Protein AF-A0AA90QW74-F1 (afdb_monomer_lite)

Sequence (92 aa):
MAKHAMWVPGYVAQVEFPGNTRLRLVNGVAWTDVTGLRRGNGTIFRGVAGQNNWFHFAIPTPVIVADKRARLDRVFVFYNAAAGARRSGSSL

Secondary structure (DSSP, 8-state):
---------GGG-EESSTTSSSB--STT-TT--EEEEEETTEEEE-BPTT----EE------SEETTEE-------------TT--------

pLDDT: mean 86.63, std 8.56, range [43.06, 92.94]

Structure (mmCIF, N/CA/C/O backbone):
data_AF-A0AA90QW74-F1
#
_entry.id   AF-A0AA90QW74-F1
#
loop_
_atom_site.group_PDB
_atom_site.id
_atom_site.type_symbol
_atom_site.label_atom_id
_atom_site.label_alt_id
_atom_site.label_comp_id
_atom_site.label_asym_id
_atom_site.label_entity_id
_atom_site.label_seq_id
_atom_site.pdbx_PDB_ins_code
_atom_site.Cartn_x
_atom_site.Cartn_y
_atom_site.Cartn_z
_atom_site.occupancy
_atom_site.B_iso_or_equiv
_atom_site.auth_seq_id
_atom_site.auth_comp_id
_atom_site.auth_asym_id
_atom_site.auth_atom_id
_atom_site.pdbx_PDB_model_num
ATOM 1 N N . MET A 1 1 ? -9.932 -14.422 26.128 1.00 64.75 1 MET A N 1
ATOM 2 C CA . MET A 1 1 ? -10.354 -13.030 25.839 1.00 64.75 1 MET A CA 1
ATOM 3 C C . MET A 1 1 ? -10.938 -12.986 24.437 1.00 64.75 1 MET A C 1
ATOM 5 O O . MET A 1 1 ? -10.400 -13.671 23.575 1.00 64.75 1 MET A O 1
ATOM 9 N N . ALA A 1 2 ? -12.021 -12.240 24.211 1.00 74.25 2 ALA A N 1
ATOM 10 C CA . ALA A 1 2 ? -12.571 -12.065 22.867 1.00 74.25 2 ALA A CA 1
ATOM 11 C C . ALA A 1 2 ? -11.566 -11.301 21.988 1.00 74.25 2 ALA A C 1
ATOM 13 O O . ALA A 1 2 ? -10.968 -10.327 22.447 1.00 74.25 2 ALA A O 1
ATOM 14 N N . LYS A 1 3 ? -11.351 -11.764 20.753 1.00 86.31 3 LYS A N 1
ATOM 15 C CA . LYS A 1 3 ? -10.540 -11.058 19.755 1.00 86.31 3 LYS A CA 1
ATOM 16 C C . LYS A 1 3 ? -11.460 -10.231 18.863 1.00 86.31 3 LYS A C 1
ATOM 18 O O . LYS A 1 3 ? -12.546 -10.685 18.519 1.00 86.31 3 LYS A O 1
ATOM 23 N N . HIS A 1 4 ? -11.011 -9.040 18.489 1.00 88.88 4 HIS A N 1
ATOM 24 C CA . HIS A 1 4 ? -11.709 -8.149 17.571 1.00 88.88 4 HIS A CA 1
ATOM 25 C C . HIS A 1 4 ? -10.808 -7.878 16.367 1.00 88.88 4 HIS A C 1
ATOM 27 O O . HIS A 1 4 ? -9.601 -7.698 16.531 1.00 88.88 4 HIS A O 1
ATOM 33 N N . ALA A 1 5 ? -11.389 -7.876 15.172 1.00 90.31 5 ALA A N 1
ATOM 34 C CA . ALA A 1 5 ? -10.689 -7.579 13.932 1.00 90.31 5 ALA A CA 1
ATOM 35 C C . ALA A 1 5 ? -11.337 -6.366 13.264 1.00 90.31 5 ALA A C 1
ATOM 37 O O . ALA A 1 5 ? -12.560 -6.247 13.243 1.00 90.31 5 ALA A O 1
ATOM 38 N N . MET A 1 6 ? -10.503 -5.497 12.700 1.00 90.06 6 MET A N 1
ATOM 39 C CA . MET A 1 6 ? -10.923 -4.337 11.920 1.00 90.06 6 MET A CA 1
ATOM 40 C C . MET A 1 6 ? -10.255 -4.387 10.552 1.00 90.06 6 MET A C 1
ATOM 42 O O . MET A 1 6 ? -9.135 -4.883 10.418 1.00 90.06 6 MET A O 1
ATOM 46 N N . TRP A 1 7 ? -10.947 -3.861 9.547 1.00 89.50 7 TRP A N 1
ATOM 47 C CA . TRP A 1 7 ? -10.474 -3.838 8.170 1.00 89.50 7 TRP A CA 1
ATOM 48 C C . TRP A 1 7 ? -10.199 -2.409 7.736 1.00 89.50 7 TRP A C 1
ATOM 50 O O . TRP A 1 7 ? -11.043 -1.528 7.888 1.00 89.50 7 TRP A O 1
ATOM 60 N N . VAL A 1 8 ? -9.015 -2.200 7.172 1.00 89.94 8 VAL A N 1
ATOM 61 C CA . VAL A 1 8 ? -8.625 -0.940 6.548 1.00 89.94 8 VAL A CA 1
ATOM 62 C C . VAL A 1 8 ? -8.646 -1.156 5.037 1.00 89.94 8 VAL A C 1
ATOM 64 O O . VAL A 1 8 ? -7.983 -2.082 4.561 1.00 89.94 8 VAL A O 1
ATOM 67 N N . PRO A 1 9 ? -9.398 -0.352 4.265 1.00 91.31 9 PRO A N 1
ATOM 68 C CA . PRO A 1 9 ? -9.426 -0.489 2.816 1.00 91.31 9 PRO A CA 1
ATOM 69 C C . PRO A 1 9 ? -8.038 -0.280 2.213 1.00 91.31 9 PRO A C 1
ATOM 71 O O . PRO A 1 9 ? -7.354 0.683 2.547 1.00 91.31 9 PRO A O 1
ATOM 74 N N . GLY A 1 10 ? -7.630 -1.124 1.266 1.00 89.62 10 GLY A N 1
ATOM 75 C CA . GLY A 1 10 ? -6.285 -1.035 0.690 1.00 89.62 10 GLY A CA 1
ATOM 76 C C . GLY A 1 10 ? -6.020 0.271 -0.072 1.00 89.62 10 GLY A C 1
ATOM 77 O O . GLY A 1 10 ? -4.863 0.642 -0.262 1.00 89.62 10 GLY A O 1
ATOM 78 N N . TYR A 1 11 ? -7.067 1.001 -0.483 1.00 90.75 11 TYR A N 1
ATOM 79 C CA . TYR A 1 11 ? -6.886 2.268 -1.191 1.00 90.75 11 TYR A CA 1
ATOM 80 C C . TYR A 1 11 ? -6.290 3.392 -0.339 1.00 90.75 11 TYR A C 1
ATOM 82 O O . TYR A 1 11 ? -5.781 4.361 -0.905 1.00 90.75 11 TYR A O 1
ATOM 90 N N . VAL A 1 12 ? -6.348 3.280 0.993 1.00 91.06 12 VAL A N 1
ATOM 91 C CA . VAL A 1 12 ? -5.793 4.295 1.903 1.00 91.06 12 VAL A CA 1
ATOM 92 C C . VAL A 1 12 ? -4.275 4.193 2.040 1.00 91.06 12 VAL A C 1
ATOM 94 O O . VAL A 1 12 ? -3.680 5.015 2.728 1.00 91.06 12 VAL A O 1
ATOM 97 N N . ALA A 1 13 ? -3.647 3.196 1.403 1.00 91.94 13 ALA A N 1
ATOM 98 C CA . ALA A 1 13 ? -2.199 3.063 1.367 1.00 91.94 13 ALA A CA 1
ATOM 99 C C . ALA A 1 13 ? -1.555 4.345 0.819 1.00 91.94 13 ALA A C 1
ATOM 101 O O . ALA A 1 13 ? -1.874 4.787 -0.290 1.00 91.94 13 ALA A O 1
ATOM 102 N N . GLN A 1 14 ? -0.618 4.908 1.576 1.00 91.75 14 GLN A N 1
ATOM 103 C CA . GLN A 1 14 ? 0.174 6.066 1.168 1.00 91.75 14 GLN A CA 1
ATOM 104 C C . GLN A 1 14 ? 1.634 5.664 1.023 1.00 91.75 14 GLN A C 1
ATOM 106 O O . GLN A 1 14 ? 2.175 4.982 1.884 1.00 91.75 14 GLN A O 1
ATOM 111 N N . VAL A 1 15 ? 2.288 6.079 -0.056 1.00 92.62 15 VAL A N 1
ATOM 112 C CA . VAL A 1 15 ? 3.747 5.964 -0.146 1.00 92.62 15 VAL A CA 1
ATOM 113 C C . VAL A 1 15 ? 4.387 7.113 0.641 1.00 92.62 15 VAL A C 1
ATOM 115 O O . VAL A 1 15 ? 3.874 8.225 0.612 1.00 92.62 15 VAL A O 1
ATOM 118 N N . GLU A 1 16 ? 5.504 6.853 1.319 1.00 92.94 16 GLU A N 1
ATOM 119 C CA . GLU A 1 16 ? 6.289 7.846 2.082 1.00 92.94 16 GLU A CA 1
ATOM 120 C C . GLU A 1 16 ? 6.645 9.095 1.261 1.00 92.94 16 GLU A C 1
ATOM 122 O O . GLU A 1 16 ? 6.507 10.223 1.718 1.00 92.94 16 GLU A O 1
ATOM 127 N N . PHE A 1 17 ? 7.091 8.884 0.022 1.00 90.75 17 PHE A N 1
ATOM 128 C CA . PH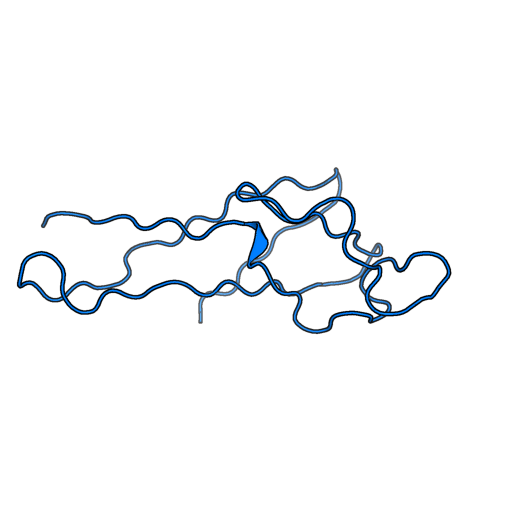E A 1 17 ? 7.560 9.940 -0.870 1.00 90.75 17 PHE A CA 1
ATOM 129 C C . PHE A 1 17 ? 6.819 9.852 -2.211 1.00 90.75 17 PHE A C 1
ATOM 131 O O . PHE A 1 17 ? 7.344 9.278 -3.170 1.00 90.75 17 PHE A O 1
ATOM 138 N N . PRO A 1 18 ? 5.583 10.356 -2.290 1.00 88.75 18 PRO A N 1
ATOM 139 C CA . PRO A 1 18 ? 4.800 10.311 -3.519 1.00 88.75 18 PRO A CA 1
ATOM 140 C C . PRO A 1 18 ? 5.378 11.242 -4.595 1.00 88.75 18 PRO A C 1
ATOM 142 O O . PRO A 1 18 ? 6.010 12.253 -4.291 1.00 88.75 18 PRO A O 1
ATOM 145 N N . GLY A 1 19 ? 5.200 10.880 -5.870 1.00 88.25 19 GLY A N 1
ATOM 146 C CA . GLY A 1 19 ? 5.722 11.652 -7.002 1.00 88.25 19 GLY A CA 1
ATOM 147 C C . GLY A 1 19 ? 7.249 11.707 -7.132 1.00 88.25 19 GLY A C 1
ATOM 148 O O . GLY A 1 19 ? 7.755 12.508 -7.916 1.00 88.25 19 GLY A O 1
ATOM 149 N N . ASN A 1 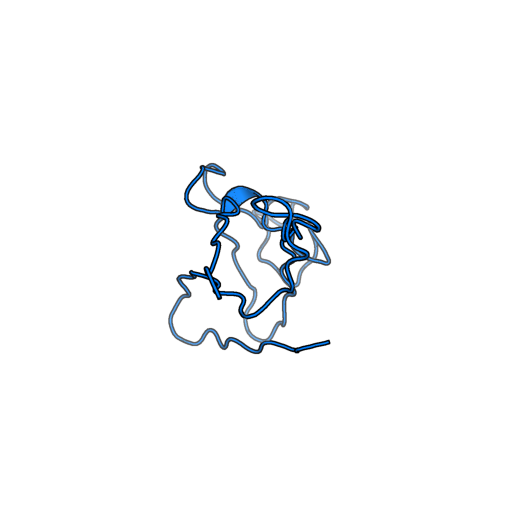20 ? 7.985 10.867 -6.401 1.00 87.94 20 ASN A N 1
ATOM 150 C CA . ASN A 1 20 ? 9.434 10.737 -6.542 1.00 87.94 20 ASN A CA 1
ATOM 151 C C . ASN A 1 20 ? 9.830 9.786 -7.693 1.00 87.94 20 ASN A C 1
ATOM 153 O O . ASN A 1 20 ? 8.987 9.208 -8.375 1.00 87.94 20 ASN A O 1
ATOM 157 N N . THR A 1 21 ? 11.137 9.574 -7.872 1.00 89.38 21 THR A N 1
ATOM 158 C CA . THR A 1 21 ? 11.705 8.648 -8.870 1.00 89.38 21 THR A CA 1
ATOM 159 C C . THR A 1 21 ? 11.968 7.230 -8.341 1.00 89.38 21 THR A C 1
ATOM 161 O O . THR A 1 21 ? 12.493 6.390 -9.072 1.00 89.38 21 THR A O 1
ATOM 164 N N . ARG A 1 22 ? 11.611 6.928 -7.083 1.00 90.81 22 ARG A N 1
ATOM 165 C CA . ARG A 1 22 ? 11.654 5.558 -6.523 1.00 90.81 22 ARG A CA 1
ATOM 166 C C . ARG A 1 22 ? 10.451 4.723 -6.959 1.00 90.81 22 ARG A C 1
ATOM 168 O O . ARG A 1 22 ? 10.514 3.487 -6.963 1.00 90.81 22 ARG A O 1
ATOM 175 N N . LEU A 1 23 ? 9.377 5.400 -7.354 1.00 92.88 23 LEU A N 1
ATOM 176 C CA . LEU A 1 23 ? 8.267 4.839 -8.104 1.00 92.88 23 LEU A CA 1
ATOM 177 C C . LEU A 1 23 ? 8.331 5.283 -9.574 1.00 92.88 23 LEU A C 1
ATOM 179 O O . LEU A 1 23 ? 8.940 6.288 -9.935 1.00 92.88 23 LEU A O 1
ATOM 183 N N . ARG A 1 24 ? 7.716 4.493 -10.453 1.00 92.25 24 ARG A N 1
ATOM 184 C CA . ARG A 1 24 ? 7.672 4.735 -11.891 1.00 92.25 24 ARG A CA 1
ATOM 185 C C . ARG A 1 24 ? 6.546 5.704 -12.212 1.00 92.25 24 ARG A C 1
ATOM 187 O O . ARG A 1 24 ? 5.375 5.325 -12.230 1.00 92.25 24 ARG A O 1
ATOM 194 N N . LEU A 1 25 ? 6.937 6.922 -12.551 1.00 90.50 25 LEU A N 1
ATOM 195 C CA . LEU A 1 25 ? 6.064 7.957 -13.092 1.00 90.50 25 LEU A CA 1
ATOM 196 C C . LEU A 1 25 ? 5.675 7.648 -14.552 1.00 90.50 25 LEU A C 1
ATOM 198 O O . LEU A 1 25 ? 6.417 7.004 -15.299 1.00 90.50 25 LEU A O 1
ATOM 202 N N . VAL A 1 26 ? 4.497 8.099 -14.979 1.00 88.31 26 VAL A N 1
ATOM 203 C CA . VAL A 1 26 ? 4.100 8.187 -16.392 1.00 88.31 26 VAL A CA 1
ATOM 204 C C . VAL A 1 26 ? 4.781 9.412 -16.999 1.00 88.31 26 VAL A C 1
ATOM 206 O O . VAL A 1 26 ? 4.548 10.527 -16.547 1.00 88.31 26 VAL A O 1
ATOM 209 N N . ASN A 1 27 ? 5.616 9.213 -18.022 1.00 89.94 27 ASN A N 1
ATOM 210 C CA . ASN A 1 27 ? 6.268 10.292 -18.779 1.00 89.94 27 ASN A CA 1
ATOM 211 C C . ASN A 1 27 ? 6.999 11.335 -17.903 1.00 89.94 27 ASN A C 1
ATOM 213 O O . ASN A 1 27 ? 7.037 12.511 -18.242 1.00 89.94 27 ASN A O 1
ATOM 217 N N . GLY A 1 28 ? 7.544 10.917 -16.753 1.00 87.50 28 GLY A N 1
ATOM 218 C CA . GLY A 1 28 ? 8.243 11.807 -15.816 1.00 87.50 28 GLY A CA 1
ATOM 219 C C . GLY A 1 28 ? 7.345 12.767 -15.023 1.00 87.50 28 GLY A C 1
ATOM 220 O O . GLY A 1 28 ? 7.862 13.586 -14.270 1.00 87.50 28 GLY A O 1
ATOM 221 N N . VAL A 1 29 ? 6.019 12.673 -15.150 1.00 89.44 29 VAL A N 1
ATOM 222 C CA . VAL A 1 29 ? 5.075 13.561 -14.457 1.00 89.44 29 VAL A CA 1
ATOM 223 C C . VAL A 1 29 ? 4.910 13.118 -13.004 1.00 89.44 29 VAL A C 1
ATOM 225 O O . VAL A 1 29 ? 4.529 11.977 -12.740 1.00 89.44 29 VAL A O 1
ATOM 228 N N . ALA A 1 30 ? 5.173 14.008 -12.047 1.00 89.31 30 ALA A N 1
ATOM 229 C CA . ALA A 1 30 ? 5.010 13.713 -10.623 1.00 89.31 30 ALA A CA 1
ATOM 230 C C . ALA A 1 30 ? 3.578 13.241 -10.289 1.00 89.31 30 ALA A C 1
ATOM 232 O O . ALA A 1 30 ? 2.616 13.623 -10.953 1.00 89.31 30 ALA A O 1
ATOM 233 N N . TRP A 1 31 ? 3.442 12.419 -9.244 1.00 88.69 31 TRP A N 1
ATOM 234 C CA . TRP A 1 31 ? 2.168 11.890 -8.717 1.00 88.69 31 TRP A CA 1
ATOM 235 C C . TRP A 1 31 ? 1.412 10.916 -9.634 1.00 88.69 31 TRP A C 1
ATOM 237 O O . TRP A 1 31 ? 0.263 10.562 -9.371 1.00 88.69 31 TRP A O 1
ATOM 247 N N . THR A 1 32 ? 2.063 10.444 -10.698 1.00 90.31 32 THR A N 1
ATOM 248 C CA . THR A 1 32 ? 1.530 9.426 -11.623 1.00 90.31 32 THR A CA 1
ATOM 249 C C . THR A 1 32 ? 2.105 8.024 -11.359 1.00 90.31 32 THR A C 1
ATOM 251 O O . THR A 1 32 ? 2.048 7.118 -12.197 1.00 90.31 32 THR A O 1
ATOM 254 N N . ASP A 1 33 ? 2.699 7.833 -10.183 1.00 90.62 33 ASP A N 1
ATOM 255 C CA . ASP A 1 33 ? 3.249 6.566 -9.698 1.00 90.62 33 ASP A CA 1
ATOM 256 C C . ASP A 1 33 ? 2.177 5.515 -9.361 1.00 90.62 33 ASP A C 1
ATOM 258 O O . ASP A 1 33 ? 2.426 4.304 -9.443 1.00 90.62 33 ASP A O 1
ATOM 262 N N . VAL A 1 34 ? 0.968 5.979 -9.049 1.00 89.88 34 VAL A N 1
ATOM 263 C CA . VAL A 1 34 ? -0.217 5.146 -8.839 1.00 89.88 34 VAL A CA 1
ATOM 264 C C . VAL A 1 34 ? -0.935 4.905 -10.160 1.00 89.88 34 VAL A C 1
ATOM 266 O O . VAL A 1 34 ? -1.109 5.817 -10.963 1.00 89.88 34 VAL A O 1
ATOM 269 N N . THR A 1 35 ? -1.382 3.670 -10.381 1.00 86.31 35 THR A N 1
ATOM 270 C CA . THR A 1 35 ? -2.098 3.281 -11.605 1.00 86.31 35 THR A CA 1
ATOM 271 C C . THR A 1 35 ? -3.443 2.637 -11.313 1.00 86.31 35 THR A C 1
ATOM 273 O O . THR A 1 35 ? -3.630 1.989 -10.284 1.00 86.31 35 THR A O 1
ATOM 276 N N . GLY A 1 36 ? -4.377 2.803 -12.253 1.00 84.44 36 GLY A N 1
ATOM 277 C CA . GLY A 1 36 ? -5.751 2.335 -12.108 1.00 84.44 36 GLY A CA 1
ATOM 278 C C . GLY A 1 36 ? -6.568 3.162 -11.112 1.00 84.44 36 GLY A C 1
ATOM 279 O O . GLY A 1 36 ? -6.098 4.140 -10.532 1.00 84.44 36 GLY A O 1
ATOM 280 N N . LEU A 1 37 ? -7.826 2.764 -10.926 1.00 82.94 37 LEU A N 1
ATOM 281 C CA . LEU A 1 37 ? -8.716 3.401 -9.962 1.00 82.94 37 LEU A CA 1
ATOM 282 C C . LEU A 1 37 ? -8.431 2.876 -8.551 1.00 82.94 37 LEU A C 1
ATOM 284 O O . LEU A 1 37 ? -8.443 1.663 -8.325 1.00 82.94 37 LEU A O 1
ATOM 288 N N . ARG A 1 38 ? -8.254 3.792 -7.595 1.00 84.25 38 ARG A N 1
ATOM 289 C CA . ARG A 1 38 ? -8.259 3.481 -6.161 1.00 84.25 38 ARG A CA 1
ATOM 290 C C . ARG A 1 38 ? -9.647 2.974 -5.768 1.00 84.25 38 ARG A C 1
ATOM 292 O O . ARG A 1 38 ? -10.616 3.725 -5.820 1.00 84.25 38 ARG A O 1
ATOM 299 N N . ARG A 1 39 ? -9.754 1.695 -5.413 1.00 81.12 39 ARG A N 1
ATOM 300 C CA . ARG A 1 39 ? -11.023 1.040 -5.048 1.00 81.12 39 ARG A CA 1
ATOM 301 C C . ARG A 1 39 ? -10.879 0.350 -3.701 1.00 81.12 39 ARG A C 1
ATOM 303 O O . ARG A 1 39 ? -9.767 0.049 -3.289 1.00 81.12 39 ARG A O 1
ATOM 310 N N . GLY A 1 40 ? -11.999 0.064 -3.032 1.00 78.31 40 GLY A N 1
ATOM 311 C CA . GLY A 1 40 ? -12.055 -0.578 -1.704 1.00 78.31 40 GLY A CA 1
ATOM 312 C C . GLY A 1 40 ? -11.030 -1.700 -1.470 1.00 78.31 40 GLY A C 1
ATOM 313 O O . GLY A 1 40 ? -10.464 -1.812 -0.385 1.00 78.31 40 GLY A O 1
ATOM 314 N N . ASN A 1 41 ? -10.741 -2.485 -2.509 1.00 78.06 41 ASN A N 1
ATOM 315 C CA . ASN A 1 41 ? -9.825 -3.620 -2.478 1.00 78.06 41 ASN A CA 1
ATOM 316 C C . ASN A 1 41 ? -8.322 -3.286 -2.590 1.00 78.06 41 ASN A C 1
ATOM 318 O O . ASN A 1 41 ? -7.517 -4.171 -2.312 1.00 78.06 41 ASN A O 1
ATOM 322 N N . GLY A 1 42 ? -7.906 -2.074 -2.981 1.00 88.19 42 GLY A N 1
ATOM 323 C CA . GLY A 1 42 ? -6.481 -1.739 -3.080 1.00 88.19 42 GLY A CA 1
ATOM 324 C C . GLY A 1 42 ? -6.104 -0.512 -3.916 1.00 88.19 42 GLY A C 1
ATOM 325 O O . GLY A 1 42 ? -6.932 0.124 -4.570 1.00 88.19 42 GLY A O 1
ATOM 326 N N . THR A 1 43 ? -4.796 -0.237 -3.913 1.00 91.50 43 THR A N 1
ATOM 327 C CA . THR A 1 43 ? -4.090 0.710 -4.792 1.00 91.50 43 THR A CA 1
ATOM 328 C C . THR A 1 43 ? -2.933 -0.019 -5.478 1.00 91.50 43 THR A C 1
ATOM 330 O O . THR A 1 43 ? -2.255 -0.824 -4.840 1.00 91.50 43 THR A O 1
ATOM 333 N N . ILE A 1 44 ? -2.683 0.265 -6.762 1.00 91.69 44 ILE A N 1
ATOM 334 C CA . ILE A 1 44 ? -1.549 -0.297 -7.512 1.00 91.69 44 ILE A CA 1
ATOM 335 C C . ILE A 1 44 ? -0.458 0.764 -7.646 1.00 91.69 44 ILE A C 1
ATOM 337 O O . ILE A 1 44 ? -0.682 1.819 -8.240 1.00 91.69 44 ILE A O 1
ATOM 341 N N . PHE A 1 45 ? 0.737 0.447 -7.155 1.00 92.06 45 PHE A N 1
ATOM 342 C CA . PHE A 1 45 ? 1.938 1.266 -7.301 1.00 92.06 45 PHE A CA 1
ATOM 343 C C . PHE A 1 45 ? 2.915 0.587 -8.256 1.00 92.06 45 PHE A C 1
ATOM 345 O O . PHE A 1 45 ? 3.070 -0.636 -8.230 1.00 92.06 45 PHE A O 1
ATOM 352 N N . ARG A 1 46 ? 3.614 1.371 -9.077 1.00 91.25 46 ARG A N 1
ATOM 353 C CA . ARG A 1 46 ? 4.694 0.854 -9.925 1.00 91.25 46 ARG A CA 1
ATOM 354 C C . ARG A 1 46 ? 6.035 1.224 -9.311 1.00 91.25 46 ARG A C 1
ATOM 356 O O . ARG A 1 46 ? 6.395 2.391 -9.309 1.00 91.25 46 ARG A O 1
ATOM 363 N N . GLY A 1 47 ? 6.773 0.246 -8.797 1.00 90.94 47 GLY A N 1
ATOM 364 C CA . GLY A 1 47 ? 8.129 0.464 -8.285 1.00 90.94 47 GLY A CA 1
ATOM 365 C C . GLY A 1 47 ? 9.176 0.583 -9.396 1.00 90.94 47 GLY A C 1
ATOM 366 O O . GLY A 1 47 ? 8.975 0.082 -10.505 1.00 90.94 47 GLY A O 1
ATOM 367 N N . VAL A 1 48 ? 10.306 1.216 -9.085 1.00 91.06 48 VAL A N 1
ATOM 368 C CA . VAL A 1 48 ? 11.536 1.144 -9.891 1.00 91.06 48 VAL A CA 1
ATOM 369 C C . VAL A 1 48 ? 12.437 0.037 -9.335 1.00 91.06 48 VAL A C 1
ATOM 371 O O . VAL A 1 48 ? 12.518 -0.162 -8.123 1.00 91.06 48 VAL A O 1
ATOM 374 N N . ALA A 1 49 ? 13.105 -0.711 -10.215 1.00 90.50 49 ALA A N 1
ATOM 375 C CA . ALA A 1 49 ? 14.007 -1.786 -9.807 1.00 90.50 49 ALA A CA 1
ATOM 376 C C . ALA A 1 49 ? 15.171 -1.252 -8.950 1.00 90.50 49 ALA A C 1
ATOM 378 O O . ALA A 1 49 ? 15.697 -0.170 -9.205 1.00 90.50 49 ALA A O 1
ATOM 379 N N . GLY A 1 50 ? 15.569 -2.013 -7.926 1.00 91.25 50 GLY A N 1
ATOM 380 C CA . GLY A 1 50 ? 16.646 -1.625 -7.006 1.00 91.25 50 GLY A CA 1
ATOM 381 C C . GLY A 1 50 ? 16.281 -0.517 -6.010 1.00 91.25 50 GLY A C 1
ATOM 382 O O . GLY A 1 50 ? 17.156 -0.053 -5.286 1.00 91.25 50 GLY A O 1
ATOM 383 N N . GLN A 1 51 ? 15.014 -0.093 -5.953 1.00 91.62 51 GLN A N 1
ATOM 384 C CA . GLN A 1 51 ? 14.542 0.931 -5.021 1.00 91.62 51 GLN A CA 1
ATOM 385 C C . GLN A 1 51 ? 13.714 0.335 -3.884 1.00 91.62 51 GLN A C 1
ATOM 387 O O . GLN A 1 51 ? 12.956 -0.617 -4.072 1.00 91.62 51 GLN A O 1
ATOM 392 N N . ASN A 1 52 ? 13.813 0.965 -2.713 1.00 91.25 52 ASN A N 1
ATOM 393 C CA . ASN A 1 52 ? 12.975 0.665 -1.559 1.00 91.25 52 ASN A CA 1
ATOM 394 C C . ASN A 1 52 ? 11.878 1.721 -1.427 1.00 91.25 52 ASN A C 1
ATOM 396 O O . ASN A 1 52 ? 12.148 2.922 -1.492 1.00 91.25 52 ASN A O 1
ATOM 400 N N . ASN A 1 53 ? 10.647 1.266 -1.206 1.00 91.38 53 ASN A N 1
ATOM 401 C CA . ASN A 1 53 ? 9.487 2.126 -1.011 1.00 91.38 53 ASN A CA 1
ATOM 402 C C . ASN A 1 53 ? 8.782 1.743 0.287 1.00 91.38 53 ASN A C 1
ATOM 404 O O . ASN A 1 53 ? 8.642 0.562 0.600 1.00 91.38 53 ASN A O 1
ATOM 408 N N . TRP A 1 54 ? 8.358 2.760 1.027 1.00 92.81 54 TRP A N 1
ATOM 409 C CA . TRP A 1 54 ? 7.656 2.614 2.295 1.00 92.81 54 TRP A CA 1
ATOM 410 C C . TRP A 1 54 ? 6.187 2.934 2.072 1.00 92.81 54 TRP A C 1
ATOM 412 O O . TRP A 1 54 ? 5.864 3.946 1.447 1.00 92.81 54 TRP A O 1
ATOM 422 N N . PHE A 1 55 ? 5.321 2.047 2.554 1.00 92.00 55 PHE A N 1
ATOM 423 C CA . PHE A 1 55 ? 3.875 2.167 2.428 1.00 92.00 55 PHE A CA 1
ATOM 424 C C . PHE A 1 55 ? 3.249 2.244 3.815 1.00 92.00 55 PHE A C 1
ATOM 426 O O . PHE A 1 55 ? 3.438 1.355 4.645 1.00 92.00 55 PHE A O 1
ATOM 433 N N . HIS A 1 56 ? 2.481 3.300 4.030 1.00 92.38 56 HIS A N 1
ATOM 434 C CA . HIS A 1 56 ? 1.830 3.649 5.279 1.00 92.38 56 HIS A CA 1
ATOM 435 C C . HIS A 1 56 ? 0.351 3.306 5.222 1.00 92.38 56 HIS A C 1
ATOM 437 O O . HIS A 1 56 ? -0.326 3.553 4.221 1.00 92.38 56 HIS A O 1
ATOM 443 N N . PHE A 1 57 ? -0.149 2.761 6.326 1.00 90.75 57 PHE A N 1
ATOM 444 C CA . PHE A 1 57 ? -1.557 2.450 6.530 1.00 90.75 57 PHE A CA 1
ATOM 445 C C . PHE A 1 57 ? -1.991 3.017 7.877 1.00 90.75 57 PHE A C 1
ATOM 447 O O . PHE A 1 57 ? -1.351 2.759 8.896 1.00 90.75 57 PHE A O 1
ATOM 454 N N . ALA A 1 58 ? -3.104 3.749 7.895 1.00 89.19 58 ALA A N 1
ATOM 455 C CA . ALA A 1 58 ? -3.732 4.155 9.143 1.00 89.19 58 ALA A CA 1
ATOM 456 C C . ALA A 1 58 ? -4.441 2.943 9.762 1.00 89.19 58 ALA A C 1
ATOM 458 O O . ALA A 1 58 ? -5.462 2.488 9.248 1.00 89.19 58 ALA A O 1
ATOM 459 N N . ILE A 1 59 ? -3.887 2.400 10.847 1.00 86.88 59 ILE A N 1
ATOM 460 C CA . ILE A 1 59 ? -4.491 1.286 11.583 1.00 86.88 59 ILE A CA 1
ATOM 461 C C . ILE A 1 59 ? -5.394 1.876 12.673 1.00 86.88 59 ILE A C 1
ATOM 463 O O . ILE A 1 59 ? -4.876 2.524 13.583 1.00 86.88 59 ILE A O 1
ATOM 467 N N . PRO A 1 60 ? -6.723 1.667 12.625 1.00 84.06 60 PRO A N 1
ATOM 468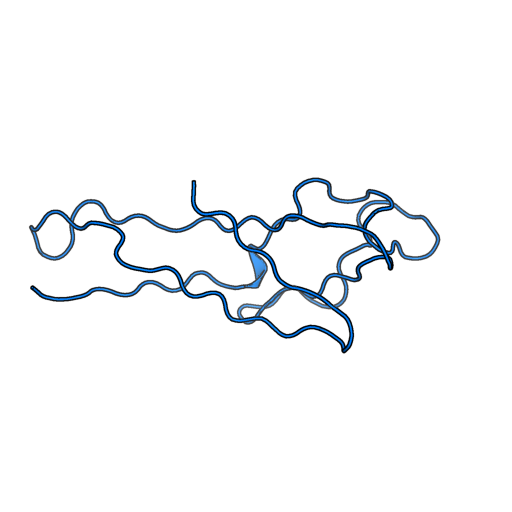 C CA . PRO A 1 60 ? -7.590 2.070 13.717 1.00 84.06 60 PRO A CA 1
ATOM 469 C C . PRO A 1 60 ? -7.233 1.243 14.953 1.00 84.06 60 PRO A C 1
ATOM 471 O O . PRO A 1 60 ? -7.251 0.012 14.924 1.00 84.06 60 PRO A O 1
ATOM 474 N N . THR A 1 61 ? -6.889 1.923 16.040 1.00 81.19 61 THR A N 1
ATOM 475 C CA . THR A 1 61 ? -6.560 1.305 17.325 1.00 81.19 61 THR A CA 1
ATOM 476 C C . THR A 1 61 ? -7.722 1.530 18.293 1.00 81.19 61 THR A C 1
ATOM 478 O O . THR A 1 61 ? -7.754 2.535 19.006 1.00 81.19 61 THR A O 1
ATOM 481 N N . PRO A 1 62 ? -8.728 0.633 18.324 1.00 77.19 62 PRO A N 1
ATOM 482 C CA . PRO A 1 62 ? -9.835 0.788 19.252 1.00 77.19 62 PRO A CA 1
ATOM 483 C C . PRO A 1 62 ? -9.295 0.665 20.677 1.00 77.19 62 PRO A C 1
ATOM 485 O O . PRO A 1 62 ? -8.646 -0.319 21.028 1.00 77.19 62 PRO A O 1
ATOM 488 N N . VAL A 1 63 ? -9.551 1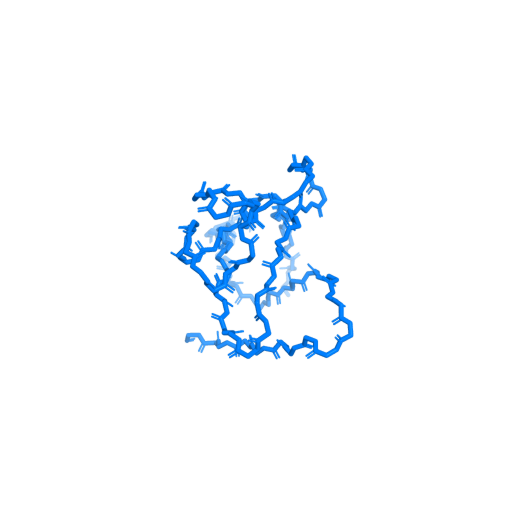.679 21.501 1.00 82.88 63 VAL A N 1
ATOM 489 C CA . VAL A 1 63 ? -9.086 1.698 22.896 1.00 82.88 63 VAL A CA 1
ATOM 490 C C . VAL A 1 63 ? -9.994 0.841 23.777 1.00 82.88 63 VAL A C 1
ATOM 492 O O . VAL A 1 63 ? -9.514 0.174 24.694 1.00 82.88 63 VAL A O 1
ATOM 495 N N . ILE A 1 64 ? -11.298 0.831 23.485 1.00 87.88 64 ILE A N 1
ATOM 496 C CA . ILE A 1 64 ? -12.325 0.085 24.216 1.00 87.88 64 ILE A CA 1
ATOM 497 C C . ILE A 1 64 ? -13.174 -0.694 23.210 1.00 87.88 64 ILE A C 1
ATOM 499 O O . ILE A 1 64 ? -13.683 -0.123 22.249 1.00 87.88 64 ILE A O 1
ATOM 503 N N . VAL A 1 65 ? -13.335 -1.996 23.439 1.00 88.12 65 VAL A N 1
ATOM 504 C CA . VAL A 1 65 ? -14.245 -2.872 22.690 1.00 88.12 65 VAL A CA 1
ATOM 505 C C . VAL A 1 65 ? -15.055 -3.668 23.706 1.00 88.12 65 VAL A C 1
ATOM 507 O O . VAL A 1 65 ? -14.467 -4.375 24.525 1.00 88.12 65 VAL A O 1
ATOM 510 N N . ALA A 1 66 ? -16.387 -3.547 23.661 1.00 88.56 66 ALA A N 1
ATOM 511 C CA . ALA A 1 66 ? -17.301 -4.181 24.620 1.00 88.56 66 ALA A CA 1
ATOM 512 C C . ALA A 1 66 ? -16.882 -3.937 26.089 1.00 88.56 66 ALA A C 1
ATOM 514 O O . ALA A 1 66 ? -16.630 -4.883 26.838 1.00 88.56 66 ALA A O 1
ATOM 515 N N . ASP A 1 67 ? -16.715 -2.657 26.449 1.00 90.69 67 ASP A N 1
ATOM 516 C CA . ASP A 1 67 ? -16.329 -2.158 27.784 1.00 90.69 67 ASP A CA 1
ATOM 517 C C . ASP A 1 67 ? -14.995 -2.682 28.337 1.00 90.69 67 ASP A C 1
ATOM 519 O O . ASP A 1 67 ? -14.696 -2.573 29.527 1.00 90.69 67 ASP A O 1
ATOM 523 N N . LYS A 1 68 ? -14.143 -3.235 27.467 1.00 88.38 68 LYS A N 1
ATOM 524 C CA . LYS A 1 68 ? -12.817 -3.744 27.830 1.00 88.38 68 LYS A CA 1
ATOM 525 C C . LYS A 1 68 ? -11.732 -3.037 27.040 1.00 88.38 68 LYS A C 1
ATOM 527 O O . LYS A 1 68 ? -11.877 -2.804 25.841 1.00 88.38 68 LYS A O 1
ATOM 532 N N . ARG A 1 69 ? -10.611 -2.738 27.707 1.00 89.06 69 ARG A N 1
ATOM 533 C CA . ARG A 1 69 ? -9.422 -2.195 27.038 1.00 89.06 69 ARG A CA 1
ATOM 534 C C . ARG A 1 69 ? -8.871 -3.213 26.046 1.00 89.06 69 ARG A C 1
ATOM 536 O O . ARG A 1 69 ? -8.583 -4.350 26.421 1.00 89.06 69 ARG A O 1
ATOM 543 N N . ALA A 1 70 ? -8.713 -2.791 24.799 1.00 87.94 70 ALA A N 1
ATOM 544 C CA . ALA A 1 70 ? -8.115 -3.605 23.752 1.00 87.94 70 ALA A CA 1
ATOM 545 C C . ALA A 1 70 ? -6.640 -3.233 23.548 1.00 87.94 70 ALA A C 1
ATOM 547 O O . ALA A 1 70 ? -6.214 -2.108 23.805 1.00 87.94 70 ALA A O 1
ATOM 548 N N . ARG A 1 71 ? -5.855 -4.209 23.087 1.00 87.31 71 ARG A N 1
ATOM 549 C CA . ARG A 1 71 ? -4.465 -4.027 22.653 1.00 87.31 71 ARG A CA 1
ATOM 550 C C . ARG A 1 71 ? -4.296 -4.611 21.258 1.00 87.31 71 ARG A C 1
ATOM 552 O O . ARG A 1 71 ? -4.925 -5.624 20.945 1.00 87.31 71 ARG A O 1
ATOM 559 N N . LEU A 1 72 ? -3.441 -3.996 20.447 1.00 87.88 72 LEU A N 1
ATOM 560 C CA . LEU A 1 72 ? -3.091 -4.530 19.136 1.00 87.88 72 LEU A CA 1
ATOM 561 C C . LEU A 1 72 ? -2.307 -5.838 19.320 1.00 87.88 72 LEU A C 1
ATOM 563 O O . LEU A 1 72 ? -1.228 -5.835 19.901 1.00 87.88 72 LEU A O 1
ATOM 567 N N . ASP A 1 73 ? -2.879 -6.952 18.863 1.00 89.06 73 ASP A N 1
ATOM 568 C CA . ASP A 1 73 ? -2.243 -8.278 18.920 1.00 89.06 73 ASP A CA 1
ATOM 569 C C . ASP A 1 73 ? -1.426 -8.542 17.649 1.00 89.06 73 ASP A C 1
ATOM 571 O O . 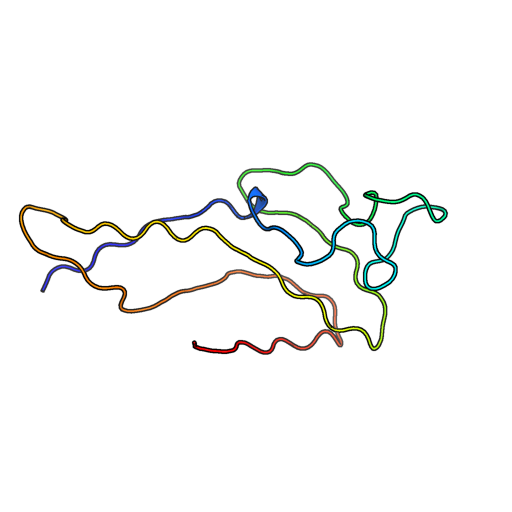ASP A 1 73 ? -0.271 -8.951 17.711 1.00 89.06 73 ASP A O 1
ATOM 575 N N . ARG A 1 74 ? -2.031 -8.324 16.472 1.00 89.25 74 ARG A N 1
ATOM 576 C CA . ARG A 1 74 ? -1.427 -8.636 15.168 1.00 89.25 74 ARG A CA 1
ATOM 577 C C . ARG A 1 74 ? -1.921 -7.688 14.085 1.00 89.25 74 ARG A C 1
ATOM 579 O O . ARG A 1 74 ? -3.059 -7.227 14.135 1.00 89.25 74 ARG A O 1
ATOM 586 N N . VAL A 1 75 ? -1.083 -7.492 13.071 1.00 88.81 75 VAL A N 1
ATOM 587 C CA . VAL A 1 75 ? -1.415 -6.777 11.834 1.00 88.81 75 VAL A CA 1
ATOM 588 C C . VAL A 1 75 ? -1.198 -7.719 10.658 1.00 88.81 75 VAL A C 1
ATOM 590 O O . VAL A 1 75 ? -0.143 -8.340 10.536 1.00 88.81 75 VAL A O 1
ATOM 593 N N . PHE A 1 76 ? -2.190 -7.803 9.777 1.00 90.50 76 PHE A N 1
ATOM 594 C CA . PHE A 1 76 ? -2.102 -8.547 8.527 1.00 90.50 76 PHE A CA 1
ATOM 595 C C . PHE A 1 76 ? -2.199 -7.564 7.367 1.00 90.50 76 PHE A C 1
ATOM 597 O O . PHE A 1 76 ? -3.080 -6.710 7.345 1.00 90.50 76 PHE A O 1
ATOM 604 N N . VAL A 1 77 ? -1.296 -7.693 6.397 1.00 88.69 77 VAL A N 1
ATOM 605 C CA . VAL A 1 77 ? -1.325 -6.888 5.171 1.00 88.69 77 VAL A CA 1
ATOM 606 C C . VAL A 1 77 ? -1.413 -7.842 3.999 1.00 88.69 77 VAL A C 1
ATOM 608 O O . VAL A 1 77 ? -0.464 -8.590 3.744 1.00 88.69 77 VAL A O 1
ATOM 611 N N . PHE A 1 78 ? -2.540 -7.786 3.301 1.00 89.06 78 PHE A N 1
ATOM 612 C CA . PHE A 1 78 ? -2.747 -8.471 2.035 1.00 89.06 78 PHE A CA 1
ATOM 613 C C . PHE A 1 78 ? -2.107 -7.654 0.921 1.00 89.06 78 PHE A C 1
ATOM 615 O O . PHE A 1 78 ? -2.322 -6.448 0.821 1.00 89.06 78 PHE A O 1
ATOM 622 N N . TYR A 1 79 ? -1.295 -8.306 0.100 1.00 89.75 79 TYR A N 1
ATOM 623 C CA . TYR A 1 79 ? -0.603 -7.665 -1.007 1.00 89.75 79 TYR A CA 1
ATOM 624 C C . TYR A 1 79 ? -0.415 -8.658 -2.146 1.00 89.75 79 TYR A C 1
ATOM 626 O O . TYR A 1 79 ? -0.343 -9.867 -1.932 1.00 89.75 79 TYR A O 1
ATOM 634 N N . ASN A 1 80 ? -0.309 -8.116 -3.352 1.00 90.00 80 ASN A N 1
ATOM 635 C CA . ASN A 1 80 ? 0.169 -8.823 -4.525 1.00 90.00 80 ASN A CA 1
ATOM 636 C C . ASN A 1 80 ? 1.352 -8.026 -5.076 1.00 90.00 80 ASN A C 1
ATOM 638 O O . ASN A 1 80 ? 1.285 -6.798 -5.153 1.00 90.00 80 ASN A O 1
ATOM 642 N N . ALA A 1 81 ? 2.436 -8.710 -5.414 1.00 90.31 81 ALA A N 1
ATOM 643 C CA . ALA A 1 81 ? 3.627 -8.093 -5.967 1.00 90.31 81 ALA A CA 1
ATOM 644 C C . ALA A 1 81 ? 4.141 -8.923 -7.144 1.00 90.31 81 ALA A C 1
ATOM 646 O O . ALA A 1 81 ? 4.044 -10.149 -7.143 1.00 90.31 81 ALA A O 1
ATOM 647 N N . ALA A 1 82 ? 4.697 -8.241 -8.147 1.00 89.44 82 ALA A N 1
ATOM 648 C CA . ALA A 1 82 ? 5.329 -8.901 -9.280 1.00 89.44 82 ALA A CA 1
ATOM 649 C C . ALA A 1 82 ? 6.541 -9.739 -8.832 1.00 89.44 82 ALA A C 1
ATOM 651 O O . ALA A 1 82 ? 7.166 -9.459 -7.803 1.00 89.44 82 ALA A O 1
ATOM 652 N N . ALA A 1 83 ? 6.896 -10.745 -9.634 1.00 89.50 83 ALA A N 1
ATOM 653 C CA . ALA A 1 83 ? 8.078 -11.566 -9.395 1.00 89.50 83 ALA A CA 1
ATOM 654 C C . ALA A 1 83 ? 9.340 -10.697 -9.220 1.00 89.50 83 ALA A C 1
ATOM 656 O O . ALA A 1 83 ? 9.537 -9.713 -9.932 1.00 89.50 83 ALA A O 1
ATOM 657 N N . GLY A 1 84 ? 10.187 -11.053 -8.250 1.00 85.44 84 GLY A N 1
ATOM 658 C CA . GLY A 1 84 ? 11.406 -10.309 -7.911 1.00 85.44 84 GLY A CA 1
ATOM 659 C C . GLY A 1 84 ? 11.219 -9.183 -6.887 1.00 85.44 84 GLY A C 1
ATOM 660 O O . GLY A 1 84 ? 12.211 -8.714 -6.327 1.00 85.44 84 GLY A O 1
ATOM 661 N N . ALA A 1 85 ? 9.983 -8.783 -6.570 1.00 86.88 85 ALA A N 1
ATOM 662 C CA . ALA A 1 85 ? 9.724 -7.875 -5.457 1.00 86.88 85 ALA A CA 1
ATOM 663 C C . ALA A 1 85 ? 10.004 -8.564 -4.111 1.00 86.88 85 ALA A C 1
ATOM 665 O O . ALA A 1 85 ? 9.598 -9.704 -3.879 1.00 86.88 85 ALA A O 1
ATOM 666 N N . ARG A 1 86 ? 10.678 -7.855 -3.200 1.00 86.56 86 ARG A N 1
ATOM 667 C CA . ARG A 1 86 ? 10.941 -8.320 -1.832 1.00 86.56 86 ARG A CA 1
ATOM 668 C C . ARG A 1 86 ? 10.118 -7.505 -0.846 1.00 86.56 86 ARG A C 1
ATOM 670 O O . ARG A 1 86 ? 10.018 -6.289 -0.980 1.00 86.56 86 ARG A O 1
ATOM 677 N N . ARG A 1 87 ? 9.553 -8.180 0.156 1.00 81.75 87 ARG A N 1
ATOM 678 C CA . ARG A 1 87 ? 8.873 -7.541 1.284 1.00 81.75 87 ARG A CA 1
ATOM 679 C C . ARG A 1 87 ? 9.782 -7.599 2.503 1.00 81.75 87 ARG A C 1
ATOM 681 O O . ARG A 1 87 ? 10.186 -8.681 2.915 1.00 81.75 87 ARG A O 1
ATOM 688 N N . SER A 1 88 ? 10.041 -6.447 3.100 1.00 77.31 88 SER A N 1
ATOM 689 C CA . SER A 1 88 ? 10.547 -6.331 4.465 1.00 77.31 88 SER A CA 1
ATOM 690 C C . SER A 1 88 ? 9.509 -5.579 5.295 1.00 77.31 88 SER A C 1
ATOM 692 O O . SER A 1 88 ? 8.821 -4.692 4.792 1.00 77.31 88 SER A O 1
ATOM 694 N N . GLY A 1 89 ? 9.332 -5.982 6.550 1.00 65.19 89 GLY A N 1
ATOM 695 C CA . GLY A 1 89 ? 8.555 -5.229 7.530 1.00 65.19 89 GLY A CA 1
ATOM 696 C C . GLY A 1 89 ? 9.460 -4.885 8.702 1.00 65.19 89 GLY A C 1
ATOM 697 O O . GLY A 1 89 ? 10.222 -5.744 9.138 1.00 65.19 89 GLY A O 1
ATOM 698 N N . SER A 1 90 ? 9.387 -3.656 9.202 1.00 55.75 90 SER A N 1
ATOM 699 C CA . SER A 1 90 ? 9.958 -3.286 10.497 1.00 55.75 90 SER A CA 1
ATOM 700 C C . SER A 1 90 ? 8.834 -3.227 11.527 1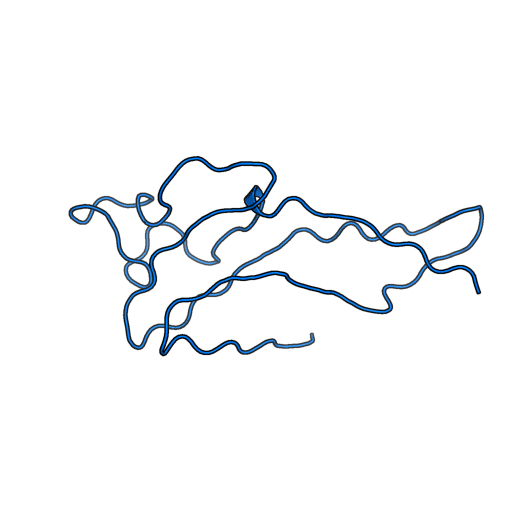.00 55.75 90 SER A C 1
ATOM 702 O O . SER A 1 90 ? 7.852 -2.512 11.329 1.00 55.75 90 SER A O 1
ATOM 704 N N . SER A 1 91 ? 8.960 -3.984 12.615 1.00 49.25 91 SER A N 1
ATOM 705 C CA . SER A 1 91 ? 8.233 -3.685 13.848 1.00 49.25 91 SER A CA 1
ATOM 706 C C . SER A 1 91 ? 8.919 -2.490 14.505 1.00 49.25 91 SER A C 1
ATOM 708 O O . SER A 1 91 ? 10.138 -2.534 14.677 1.00 49.25 91 SER A O 1
ATOM 710 N N . LEU A 1 92 ? 8.160 -1.435 14.807 1.00 43.06 92 LEU A N 1
ATOM 711 C CA . LEU A 1 92 ? 8.607 -0.387 15.728 1.00 43.06 92 LEU A CA 1
ATOM 712 C C . LEU A 1 92 ? 8.777 -0.967 17.135 1.00 43.06 92 LEU A C 1
ATOM 714 O O . LEU A 1 92 ? 7.953 -1.842 17.496 1.00 43.06 92 LEU A O 1
#

Radius of gyration: 16.21 Å; chains: 1; bounding box: 34×27×47 Å

Foldseek 3Di:
DDDDDDDFFALQKDKPDFQDPQADADVSGTRRQWDDDRDSNHTDGGGDPPHDIDIDTDDDQDQDDPNDGDDDDDDDDDDDDDPPDDDDDDDD